Protein AF-A0A497HBM7-F1 (afdb_monomer_lite)

Foldseek 3Di:
DVVDPLDAAEAEDEDPVVVVVVQCVVPDVPQDVDPVSVVVVVVVCVVVVVVVSQVVGPHYHYPHDDPVVSVVVVVVVVVVSVVD

pLDDT: mean 85.89, std 11.33, range [53.38, 96.25]

Secondary structure (DSSP, 8-state):
-TT-TT---EEEE--HHHHHHHHHHT--TTS-SSHHHHHHHHHHHHHTTHHHHHHT-SEEEE--S-HHHHHHHHHHHHHHHTT-

Radius of gyration: 15.37 Å; chains: 1; bounding box: 37×22×40 Å

Sequence (84 aa):
KFFGEDFIIIAIIASDEIRRQRALTRNRKDDADNILDIKKRDEREIKWGLPSVIEDADYVIRNEDTLKSFQIKIRKLLETIAKR

Structure (mmCIF, N/CA/C/O backbone):
data_AF-A0A497HBM7-F1
#
_entry.id   AF-A0A497HBM7-F1
#
loop_
_atom_site.group_PDB
_atom_site.id
_atom_site.type_symbol
_atom_site.label_atom_id
_atom_site.label_alt_id
_atom_site.label_comp_id
_atom_site.label_asym_id
_atom_site.label_entity_id
_atom_site.label_seq_id
_atom_site.pdbx_PDB_ins_code
_atom_site.Cartn_x
_atom_site.Cartn_y
_atom_site.Cartn_z
_atom_site.occupancy
_atom_site.B_iso_or_equiv
_atom_site.auth_seq_id
_atom_site.auth_comp_id
_atom_site.auth_asym_id
_atom_site.auth_atom_id
_atom_site.pdbx_PDB_model_num
ATOM 1 N N . LYS A 1 1 ? -22.776 -2.519 3.753 1.00 53.94 1 LYS A N 1
ATOM 2 C CA . LYS A 1 1 ? -21.709 -3.286 3.058 1.00 53.94 1 LYS A CA 1
ATOM 3 C C . LYS A 1 1 ? -22.003 -4.782 3.249 1.00 53.94 1 LYS A C 1
ATOM 5 O O . LYS A 1 1 ? -22.417 -5.143 4.340 1.00 53.94 1 LYS A O 1
ATOM 10 N N . PHE A 1 2 ? -21.833 -5.639 2.231 1.00 70.00 2 PHE A N 1
ATOM 11 C CA . PHE A 1 2 ? -22.095 -7.101 2.300 1.00 70.00 2 PHE A CA 1
ATOM 12 C C . PHE A 1 2 ? -21.314 -7.819 3.428 1.00 70.00 2 PHE A C 1
ATOM 14 O O . PHE A 1 2 ? -21.704 -8.892 3.866 1.00 70.00 2 PHE A O 1
ATOM 21 N N . PHE A 1 3 ? -20.252 -7.187 3.938 1.00 72.44 3 PHE A N 1
ATOM 22 C CA . PHE A 1 3 ? -19.345 -7.703 4.967 1.00 72.44 3 PHE A CA 1
ATOM 23 C C . PHE A 1 3 ? -19.551 -7.104 6.375 1.00 72.44 3 PHE A C 1
ATOM 25 O O . PHE A 1 3 ? -18.708 -7.303 7.242 1.00 72.44 3 PHE A O 1
ATOM 32 N N . GLY A 1 4 ? -20.645 -6.371 6.615 1.00 79.00 4 GLY A N 1
ATOM 33 C CA . GLY A 1 4 ? -20.888 -5.682 7.892 1.00 79.00 4 GLY A CA 1
ATOM 34 C C . GLY A 1 4 ? -20.209 -4.311 7.995 1.00 79.00 4 GLY A C 1
ATOM 35 O O . GLY A 1 4 ? -19.617 -3.825 7.027 1.00 79.00 4 GLY A O 1
ATOM 36 N N . GLU A 1 5 ? -20.356 -3.657 9.150 1.00 77.12 5 GLU A N 1
ATOM 37 C CA . GLU A 1 5 ? -19.785 -2.323 9.417 1.00 77.12 5 GLU A CA 1
ATOM 38 C C . GLU A 1 5 ? -18.296 -2.375 9.789 1.00 77.12 5 GLU A C 1
ATOM 40 O O . GLU A 1 5 ? -17.576 -1.407 9.553 1.00 77.12 5 GLU A O 1
ATOM 45 N N . ASP A 1 6 ? -17.812 -3.533 10.243 1.00 84.06 6 ASP A N 1
ATOM 46 C CA . ASP A 1 6 ? -16.415 -3.748 10.649 1.00 84.06 6 ASP A CA 1
ATOM 47 C C . ASP A 1 6 ? -15.474 -4.055 9.471 1.00 84.06 6 ASP A C 1
ATOM 49 O O . ASP A 1 6 ? -14.282 -4.317 9.652 1.00 84.06 6 ASP A O 1
ATOM 53 N N . PHE A 1 7 ? -15.991 -4.051 8.239 1.00 89.06 7 PHE A N 1
ATOM 54 C CA . PHE A 1 7 ? -15.181 -4.296 7.053 1.00 89.06 7 PHE A CA 1
ATOM 55 C C . PHE A 1 7 ? -14.400 -3.047 6.645 1.00 89.06 7 PHE A C 1
ATOM 57 O O . PHE A 1 7 ? -14.983 -2.053 6.199 1.00 89.06 7 PHE A O 1
ATOM 64 N N . ILE A 1 8 ? -13.074 -3.149 6.749 1.00 91.19 8 ILE A N 1
ATOM 65 C CA . ILE A 1 8 ? -12.134 -2.055 6.507 1.00 91.19 8 ILE A CA 1
ATOM 66 C C . ILE A 1 8 ? -11.245 -2.381 5.307 1.00 91.19 8 ILE A C 1
ATOM 68 O O . ILE A 1 8 ? -10.564 -3.407 5.271 1.00 91.19 8 ILE A O 1
ATOM 72 N N . ILE A 1 9 ? -11.194 -1.457 4.356 1.00 93.19 9 ILE A N 1
ATOM 73 C CA . ILE A 1 9 ? -10.294 -1.477 3.208 1.00 93.19 9 ILE A CA 1
ATOM 74 C C . ILE A 1 9 ? -9.134 -0.516 3.482 1.00 93.19 9 ILE A C 1
ATOM 76 O O . ILE A 1 9 ? -9.329 0.671 3.743 1.00 93.19 9 ILE A O 1
ATOM 80 N N . ILE A 1 10 ? -7.904 -1.025 3.391 1.00 95.50 10 ILE A N 1
ATOM 81 C CA . ILE A 1 10 ? -6.682 -0.220 3.496 1.00 95.50 10 ILE A CA 1
ATOM 82 C C . ILE A 1 10 ? -5.958 -0.261 2.150 1.00 95.50 10 ILE A C 1
ATOM 84 O O . ILE A 1 10 ? -5.359 -1.275 1.788 1.00 95.50 10 ILE A O 1
ATOM 88 N N . ALA A 1 11 ? -5.975 0.850 1.420 1.00 95.94 11 ALA A N 1
ATOM 89 C CA . ALA A 1 11 ? -5.244 0.996 0.170 1.00 95.94 11 ALA A CA 1
ATOM 90 C C . ALA A 1 11 ? -3.800 1.444 0.428 1.00 95.94 11 ALA A C 1
ATOM 92 O O . ALA A 1 11 ? -3.543 2.434 1.115 1.00 95.94 11 ALA A O 1
ATOM 93 N N . ILE A 1 12 ? -2.833 0.740 -0.163 1.00 95.62 12 ILE A N 1
ATOM 94 C CA . ILE A 1 12 ? -1.419 1.126 -0.132 1.00 95.62 12 ILE A CA 1
ATOM 95 C C . ILE A 1 12 ? -1.025 1.608 -1.523 1.00 95.62 12 ILE A C 1
ATOM 97 O O . ILE A 1 12 ? -0.980 0.821 -2.467 1.00 95.62 12 ILE A O 1
ATOM 101 N N . ILE A 1 13 ? -0.695 2.892 -1.637 1.00 94.50 13 ILE A N 1
ATOM 102 C CA . ILE A 1 13 ? -0.341 3.534 -2.905 1.00 94.50 13 ILE A CA 1
ATOM 103 C C . ILE A 1 13 ? 1.131 3.951 -2.920 1.00 94.50 13 ILE A C 1
ATOM 105 O O . ILE A 1 13 ? 1.727 4.252 -1.886 1.00 94.50 13 ILE A O 1
ATOM 109 N N . ALA A 1 14 ? 1.732 3.975 -4.102 1.00 94.06 14 ALA A N 1
ATOM 110 C CA . ALA A 1 14 ? 3.070 4.510 -4.337 1.00 94.06 14 ALA A CA 1
ATOM 111 C C . ALA A 1 14 ? 3.164 4.991 -5.787 1.00 94.06 14 ALA A C 1
ATOM 113 O O . ALA A 1 14 ? 2.449 4.472 -6.649 1.00 94.06 14 ALA A O 1
ATOM 114 N N . SER A 1 15 ? 4.055 5.945 -6.056 1.00 91.88 15 SER A N 1
ATOM 115 C CA . SER A 1 15 ? 4.314 6.407 -7.418 1.00 91.88 15 SER A CA 1
ATOM 116 C C . SER A 1 15 ? 4.740 5.265 -8.350 1.00 91.88 15 SER A C 1
ATOM 118 O O . SER A 1 15 ? 5.409 4.309 -7.946 1.00 91.88 15 SER A O 1
ATOM 120 N N . ASP A 1 16 ? 4.367 5.378 -9.625 1.00 87.25 16 ASP A N 1
ATOM 121 C CA . ASP A 1 16 ? 4.749 4.445 -10.690 1.00 87.25 16 ASP A CA 1
ATOM 122 C C . ASP A 1 16 ? 6.249 4.164 -10.731 1.00 87.25 16 ASP A C 1
ATOM 124 O O . ASP A 1 16 ? 6.671 3.026 -10.933 1.00 87.25 16 ASP A O 1
ATOM 128 N N . GLU A 1 17 ? 7.056 5.204 -10.541 1.00 87.56 17 GLU A N 1
ATOM 129 C CA . GLU A 1 17 ? 8.509 5.109 -10.537 1.00 87.56 17 GLU A CA 1
ATOM 130 C C . GLU A 1 17 ? 8.999 4.182 -9.420 1.00 87.56 17 GLU A C 1
ATOM 132 O O . GLU A 1 17 ? 9.711 3.212 -9.685 1.00 87.56 17 GLU A O 1
ATOM 137 N N . ILE A 1 18 ? 8.536 4.410 -8.188 1.00 89.44 18 ILE A N 1
ATOM 138 C CA . ILE A 1 18 ? 8.905 3.594 -7.028 1.00 89.44 18 ILE A CA 1
ATOM 139 C C . ILE A 1 18 ? 8.394 2.158 -7.197 1.00 89.44 18 ILE A C 1
ATOM 141 O O . ILE A 1 18 ? 9.108 1.202 -6.876 1.00 89.44 18 ILE A O 1
ATOM 145 N N . ARG A 1 19 ? 7.171 1.972 -7.718 1.00 89.31 19 ARG A N 1
ATOM 146 C CA . ARG A 1 19 ? 6.610 0.636 -7.988 1.00 89.31 19 ARG A CA 1
ATOM 147 C C . ARG A 1 19 ? 7.462 -0.127 -9.001 1.00 89.31 19 ARG A C 1
ATOM 149 O O . ARG A 1 19 ? 7.800 -1.282 -8.740 1.00 89.31 19 ARG A O 1
ATOM 156 N N . ARG A 1 20 ? 7.873 0.520 -10.096 1.00 84.62 20 ARG A N 1
ATOM 157 C CA . ARG A 1 20 ? 8.744 -0.073 -11.126 1.00 84.62 20 ARG A CA 1
ATOM 158 C C . ARG A 1 20 ? 10.121 -0.423 -10.573 1.00 84.62 20 ARG A C 1
ATOM 160 O O . ARG A 1 20 ? 10.553 -1.559 -10.737 1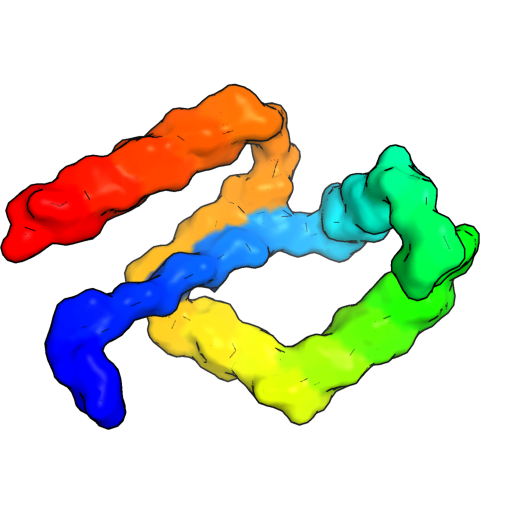.00 84.62 20 ARG A O 1
ATOM 167 N N . GLN A 1 21 ? 10.774 0.493 -9.858 1.00 86.56 21 GLN A N 1
ATOM 168 C CA . GLN A 1 21 ? 12.077 0.230 -9.232 1.00 86.56 21 GLN A CA 1
ATOM 169 C C . GLN A 1 21 ? 12.017 -0.972 -8.278 1.00 8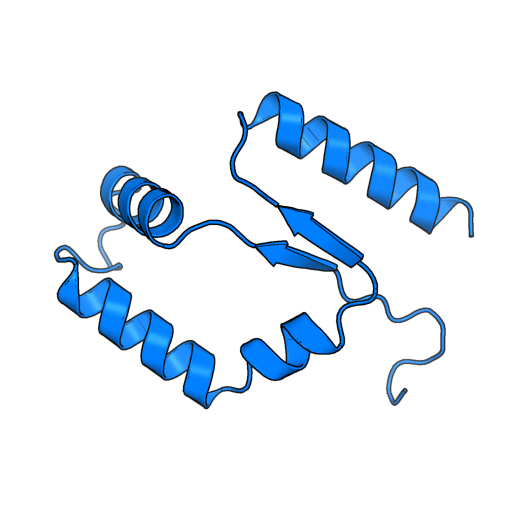6.56 21 GLN A C 1
ATOM 171 O O . GLN A 1 21 ? 12.876 -1.854 -8.316 1.00 86.56 21 GLN A O 1
ATOM 176 N N . ARG A 1 22 ? 10.970 -1.056 -7.447 1.00 87.19 22 ARG A N 1
ATOM 177 C CA . ARG A 1 22 ? 10.754 -2.187 -6.529 1.00 87.19 22 ARG A CA 1
ATOM 178 C C . ARG A 1 22 ? 10.427 -3.491 -7.255 1.00 87.19 22 ARG A C 1
ATOM 180 O O . ARG A 1 22 ? 10.812 -4.550 -6.775 1.00 87.19 22 ARG A O 1
ATOM 187 N N . ALA A 1 23 ? 9.701 -3.442 -8.370 1.00 82.88 23 ALA A N 1
ATOM 188 C CA . ALA A 1 23 ? 9.408 -4.628 -9.171 1.00 82.88 23 ALA A CA 1
ATOM 189 C C . ALA A 1 23 ? 10.688 -5.199 -9.801 1.00 82.88 23 ALA A C 1
ATOM 191 O O . ALA A 1 23 ? 10.965 -6.381 -9.628 1.00 82.88 23 ALA A O 1
ATOM 192 N N . LEU A 1 24 ? 11.512 -4.339 -10.409 1.00 78.88 24 LEU A N 1
ATOM 193 C CA . LEU A 1 24 ? 12.780 -4.728 -11.033 1.00 78.88 24 LEU A CA 1
ATOM 194 C C . LEU A 1 24 ? 13.792 -5.270 -10.009 1.00 78.88 24 LEU A C 1
ATOM 196 O O . LEU A 1 24 ? 14.403 -6.311 -10.222 1.00 78.88 24 LEU A O 1
ATOM 200 N N . THR A 1 25 ? 13.939 -4.608 -8.857 1.00 80.94 25 THR A N 1
ATOM 201 C CA . THR A 1 25 ? 14.884 -5.039 -7.803 1.00 80.94 25 THR A CA 1
ATOM 202 C C . THR A 1 25 ? 14.512 -6.365 -7.141 1.00 80.94 25 THR A C 1
ATOM 204 O O . THR A 1 25 ? 15.385 -7.037 -6.597 1.00 80.94 25 THR A O 1
ATOM 207 N N . ARG A 1 26 ? 13.235 -6.767 -7.173 1.00 75.38 26 ARG A N 1
ATOM 208 C CA . ARG A 1 26 ? 12.779 -8.036 -6.583 1.00 75.38 26 ARG A CA 1
ATOM 209 C C . ARG A 1 26 ? 13.178 -9.266 -7.399 1.00 75.38 26 ARG A C 1
ATOM 211 O O . ARG A 1 26 ? 13.112 -10.354 -6.834 1.00 75.38 26 ARG A O 1
ATOM 218 N N . ASN A 1 27 ? 13.567 -9.094 -8.669 1.00 66.44 27 ASN A N 1
ATOM 219 C CA . ASN A 1 27 ? 14.042 -10.134 -9.592 1.00 66.44 27 ASN A CA 1
ATOM 220 C C . ASN A 1 27 ? 13.314 -11.483 -9.434 1.00 66.44 27 ASN A C 1
ATOM 222 O O . ASN A 1 27 ? 13.922 -12.538 -9.228 1.00 66.44 27 ASN A O 1
ATOM 226 N N . ARG A 1 28 ? 11.978 -11.437 -9.422 1.00 67.31 28 ARG A N 1
ATOM 227 C CA . ARG A 1 28 ? 11.157 -12.640 -9.314 1.00 67.31 28 ARG A CA 1
ATOM 228 C C . ARG A 1 28 ? 11.193 -13.356 -10.656 1.00 67.31 28 ARG A C 1
ATOM 230 O O . ARG A 1 28 ? 10.808 -12.778 -11.660 1.00 67.31 28 ARG A O 1
ATOM 237 N N . LYS A 1 29 ? 11.580 -14.631 -10.625 1.00 54.97 29 LYS A N 1
ATOM 238 C CA . LYS A 1 29 ? 11.754 -15.509 -11.794 1.00 54.97 29 LYS A CA 1
ATOM 239 C C . LYS A 1 29 ? 10.537 -15.593 -12.739 1.00 54.97 29 LYS A C 1
ATOM 241 O O . LYS A 1 29 ? 10.724 -15.957 -13.890 1.00 54.97 29 LYS A O 1
ATOM 246 N N . ASP A 1 30 ? 9.340 -15.244 -12.253 1.00 54.38 30 ASP A N 1
ATOM 247 C CA . ASP A 1 30 ? 8.068 -15.269 -12.997 1.00 54.38 30 ASP A CA 1
ATOM 248 C C . ASP A 1 30 ? 7.451 -13.871 -13.248 1.00 54.38 30 ASP A C 1
ATOM 250 O O . ASP A 1 30 ? 6.438 -13.762 -13.938 1.00 54.38 30 ASP A O 1
ATOM 254 N N . ASP A 1 31 ? 8.017 -12.790 -12.695 1.00 53.38 31 ASP A N 1
ATOM 255 C CA . ASP A 1 31 ? 7.440 -11.438 -12.764 1.00 53.38 31 ASP A CA 1
ATOM 256 C C . ASP A 1 31 ? 8.335 -10.529 -13.626 1.00 53.38 31 ASP A C 1
ATOM 258 O O . ASP A 1 31 ? 9.211 -9.844 -13.109 1.00 53.38 31 ASP A O 1
ATOM 262 N N . ALA A 1 32 ? 8.043 -10.467 -14.928 1.00 56.12 32 ALA A N 1
ATOM 263 C CA . ALA A 1 32 ? 8.336 -9.320 -15.795 1.00 56.12 32 ALA A CA 1
ATOM 264 C C . ALA A 1 32 ? 9.794 -8.800 -15.787 1.00 56.12 32 ALA A C 1
ATOM 266 O O . ALA A 1 32 ? 10.105 -7.801 -15.138 1.00 56.12 32 ALA A O 1
ATOM 267 N N . ASP A 1 33 ? 10.651 -9.369 -16.640 1.00 61.16 33 ASP A N 1
ATOM 268 C CA . ASP A 1 33 ? 12.020 -8.870 -16.879 1.00 61.16 33 ASP A CA 1
ATOM 269 C C . ASP A 1 33 ? 12.061 -7.470 -17.533 1.00 61.16 33 ASP A C 1
ATOM 271 O O . ASP A 1 33 ? 13.127 -6.866 -17.673 1.00 61.16 33 ASP A O 1
ATOM 275 N N . ASN A 1 34 ? 10.912 -6.927 -17.962 1.00 69.00 34 ASN A N 1
ATOM 276 C CA . ASN A 1 34 ? 10.837 -5.672 -18.703 1.00 69.00 34 ASN A CA 1
ATOM 277 C C . ASN A 1 34 ? 9.672 -4.765 -18.252 1.00 69.00 34 ASN A C 1
ATOM 279 O O . ASN A 1 34 ? 8.581 -5.212 -17.898 1.00 69.00 34 ASN A O 1
ATOM 283 N N . ILE A 1 35 ? 9.883 -3.448 -18.347 1.00 73.00 35 ILE A N 1
ATOM 284 C CA . ILE A 1 35 ? 8.936 -2.373 -17.993 1.00 73.00 35 ILE A CA 1
ATOM 285 C C . ILE A 1 35 ? 7.577 -2.546 -18.692 1.00 73.00 35 ILE A C 1
ATOM 287 O O . ILE A 1 35 ? 6.535 -2.184 -18.139 1.00 73.00 35 ILE A O 1
ATOM 291 N N . LEU A 1 36 ? 7.579 -3.104 -19.905 1.00 79.12 36 LEU A N 1
ATOM 292 C CA . LEU A 1 36 ? 6.370 -3.396 -20.680 1.00 79.12 36 LEU A CA 1
ATOM 293 C C . LEU A 1 36 ? 5.444 -4.388 -19.974 1.00 79.12 36 LEU A C 1
ATOM 295 O O . LEU A 1 36 ? 4.229 -4.203 -19.992 1.00 79.12 36 LEU A O 1
ATOM 299 N N . ASP A 1 37 ? 5.994 -5.405 -19.321 1.00 80.94 37 ASP A N 1
ATOM 300 C CA . ASP A 1 37 ? 5.189 -6.419 -18.648 1.00 80.94 37 ASP A CA 1
ATOM 301 C C . ASP A 1 37 ? 4.616 -5.891 -17.328 1.00 80.94 37 ASP A C 1
ATOM 303 O O . ASP A 1 37 ? 3.469 -6.197 -16.994 1.00 80.94 37 ASP A O 1
ATOM 307 N N . ILE A 1 38 ? 5.343 -4.992 -16.651 1.00 79.56 38 ILE A N 1
ATOM 308 C CA . ILE A 1 38 ? 4.824 -4.229 -15.504 1.00 79.56 38 ILE A CA 1
ATOM 309 C C . ILE A 1 38 ? 3.634 -3.362 -15.940 1.00 79.56 38 ILE A C 1
ATOM 311 O O . ILE A 1 38 ? 2.591 -3.387 -15.293 1.00 79.56 38 ILE A O 1
ATOM 315 N N . LYS A 1 39 ? 3.737 -2.646 -17.069 1.00 82.69 39 LYS A N 1
ATOM 316 C CA . LYS A 1 39 ? 2.619 -1.842 -17.600 1.00 82.69 39 LYS A CA 1
ATOM 317 C C . LYS A 1 39 ? 1.411 -2.696 -17.982 1.00 82.69 39 LYS A C 1
ATOM 319 O O . LYS A 1 39 ? 0.296 -2.376 -17.586 1.00 82.69 39 LYS A O 1
ATOM 324 N N . LYS A 1 40 ? 1.619 -3.809 -18.693 1.00 86.19 40 LYS A N 1
ATOM 325 C CA . LYS A 1 40 ? 0.531 -4.743 -19.0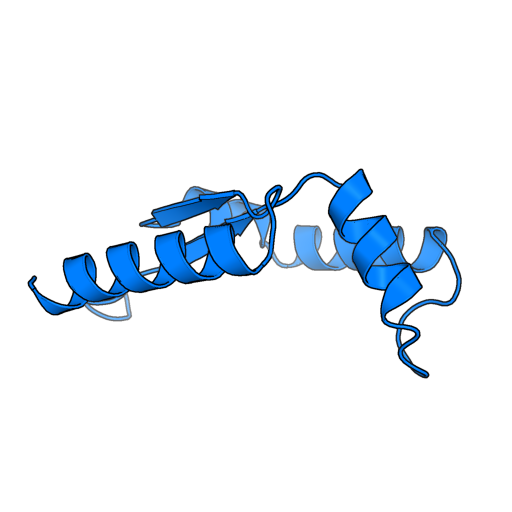40 1.00 86.19 40 LYS A CA 1
ATOM 326 C C . LYS A 1 40 ? -0.163 -5.292 -17.799 1.00 86.19 40 LYS A C 1
ATOM 328 O O . LYS A 1 40 ? -1.357 -5.576 -17.837 1.00 86.19 40 LYS A O 1
ATOM 333 N N . ARG A 1 41 ? 0.586 -5.511 -16.718 1.00 84.50 41 ARG A N 1
ATOM 334 C CA . ARG A 1 41 ? 0.024 -5.939 -15.441 1.00 84.50 41 ARG A CA 1
ATOM 335 C C . ARG A 1 41 ? -0.813 -4.831 -14.802 1.00 84.50 41 ARG A C 1
ATOM 337 O O . ARG A 1 41 ? -1.960 -5.109 -14.471 1.00 84.50 41 ARG A O 1
ATOM 344 N N . ASP A 1 42 ? -0.294 -3.608 -14.720 1.00 86.38 42 ASP A N 1
ATOM 345 C CA . ASP A 1 42 ? -1.043 -2.446 -14.217 1.00 86.38 42 ASP A CA 1
ATOM 346 C C . ASP A 1 42 ? -2.365 -2.256 -14.993 1.00 86.38 42 ASP A C 1
ATOM 348 O O . ASP A 1 42 ? -3.423 -2.076 -14.397 1.00 86.38 42 ASP A O 1
ATOM 352 N N . GLU A 1 43 ? -2.347 -2.388 -16.324 1.00 89.19 43 GLU A N 1
ATOM 353 C CA . GLU A 1 43 ? -3.553 -2.301 -17.162 1.00 89.19 43 GLU A CA 1
ATOM 354 C C . GLU A 1 43 ? -4.590 -3.388 -16.847 1.00 89.19 43 GLU A C 1
ATOM 356 O O . GLU A 1 43 ? -5.794 -3.126 -16.882 1.00 89.19 43 GLU A O 1
ATOM 361 N N . ARG A 1 44 ? -4.150 -4.618 -16.552 1.00 91.56 44 ARG A N 1
ATOM 362 C CA . ARG A 1 44 ? -5.060 -5.696 -16.136 1.00 91.56 44 ARG A CA 1
ATOM 363 C C . ARG A 1 44 ? -5.665 -5.413 -14.767 1.00 91.56 44 ARG A C 1
ATOM 365 O O . ARG A 1 44 ? -6.864 -5.599 -14.604 1.00 91.56 44 ARG A O 1
ATOM 372 N N . GLU A 1 45 ? -4.862 -4.935 -13.820 1.00 87.75 45 GLU A N 1
ATOM 373 C CA . GLU A 1 45 ? -5.329 -4.578 -12.476 1.00 87.75 45 GLU A CA 1
ATOM 374 C C . GLU A 1 45 ? -6.356 -3.431 -12.529 1.00 87.75 45 GLU A C 1
ATOM 376 O O . GLU A 1 45 ? -7.386 -3.490 -11.857 1.00 87.75 45 GLU A O 1
ATOM 381 N N . ILE A 1 46 ? -6.151 -2.439 -13.405 1.00 89.06 46 ILE A N 1
ATOM 382 C CA . ILE A 1 46 ? -7.142 -1.383 -13.668 1.00 89.06 46 ILE A CA 1
ATOM 383 C C . ILE A 1 46 ? -8.448 -1.975 -14.205 1.00 89.06 46 ILE A C 1
ATOM 385 O O . ILE A 1 46 ? -9.521 -1.645 -13.702 1.00 89.06 46 ILE A O 1
ATOM 389 N N . LYS A 1 47 ? -8.373 -2.889 -15.183 1.00 91.94 47 LYS A N 1
ATOM 390 C CA . LYS A 1 47 ? -9.556 -3.573 -15.740 1.00 91.94 47 LYS A CA 1
ATOM 391 C C . LYS A 1 47 ? -10.304 -4.423 -14.710 1.00 91.94 47 LYS A C 1
ATOM 393 O O . LYS A 1 47 ? -11.490 -4.671 -14.893 1.00 91.94 47 LYS A O 1
ATOM 398 N N . TRP A 1 48 ? -9.640 -4.860 -13.641 1.00 91.94 48 TRP A N 1
ATOM 399 C CA . TRP A 1 48 ? -10.277 -5.565 -12.525 1.00 91.94 48 TRP A CA 1
ATOM 400 C C . TRP A 1 48 ? -11.001 -4.639 -11.541 1.00 91.94 48 TRP A C 1
ATOM 402 O O . TRP A 1 48 ? -11.631 -5.131 -10.611 1.00 91.94 48 TRP A O 1
ATOM 412 N N . GLY A 1 49 ? -10.940 -3.320 -11.736 1.00 90.69 49 GLY A N 1
ATOM 413 C CA . GLY A 1 49 ? -11.600 -2.353 -10.859 1.00 90.69 49 GLY A CA 1
ATOM 414 C C . GLY A 1 49 ? -10.775 -1.970 -9.633 1.00 90.69 49 GLY A C 1
ATOM 415 O O . GLY A 1 49 ? -11.323 -1.417 -8.682 1.00 90.69 49 GLY A O 1
ATOM 416 N N . LEU A 1 50 ? -9.456 -2.214 -9.643 1.00 91.12 50 LEU A N 1
ATOM 417 C CA . LEU A 1 50 ? -8.567 -1.780 -8.562 1.00 91.12 50 LEU A CA 1
ATOM 418 C C . LEU A 1 50 ? -8.701 -0.276 -8.231 1.00 91.12 50 LEU A C 1
ATOM 420 O O . LEU A 1 50 ? -8.723 0.040 -7.043 1.00 91.12 50 LEU A O 1
ATOM 424 N N . PRO A 1 51 ? -8.839 0.652 -9.207 1.00 91.19 51 PRO A N 1
ATOM 425 C CA . PRO A 1 51 ? -9.041 2.067 -8.902 1.00 91.19 51 PRO A CA 1
ATOM 426 C C . PRO A 1 51 ? -10.280 2.321 -8.042 1.00 91.19 51 PRO A C 1
ATOM 428 O O . PRO A 1 51 ? -10.186 3.048 -7.061 1.00 91.19 51 PRO A O 1
ATOM 431 N N . SER A 1 52 ? -11.398 1.655 -8.339 1.00 91.12 52 SER A N 1
ATOM 432 C CA . SER A 1 52 ? -12.637 1.792 -7.565 1.00 91.12 52 SER A CA 1
ATOM 433 C C . SER A 1 52 ? -12.469 1.288 -6.130 1.00 91.12 52 SER A C 1
ATOM 435 O O . SER A 1 52 ? -12.905 1.941 -5.193 1.00 91.12 52 SER A O 1
ATOM 437 N N . VAL A 1 53 ? -11.749 0.178 -5.930 1.00 91.00 53 VAL A N 1
ATOM 438 C CA . VAL A 1 53 ? -11.447 -0.333 -4.578 1.00 91.00 53 VAL A CA 1
ATOM 439 C C . VAL A 1 53 ? -10.550 0.629 -3.792 1.00 91.00 53 VAL A C 1
ATOM 441 O O . VAL A 1 53 ? -10.672 0.732 -2.574 1.00 91.00 53 VAL A O 1
ATOM 444 N N . ILE A 1 54 ? -9.632 1.324 -4.470 1.00 92.62 54 ILE A N 1
ATOM 445 C CA . ILE A 1 54 ? -8.772 2.335 -3.843 1.00 92.62 54 ILE A CA 1
ATOM 446 C C . ILE A 1 54 ? -9.581 3.584 -3.470 1.00 92.62 54 ILE A C 1
ATOM 448 O O . ILE A 1 54 ? -9.342 4.147 -2.405 1.00 92.62 54 ILE A O 1
ATOM 452 N N . GLU A 1 55 ? -10.513 4.014 -4.322 1.00 92.00 55 GLU A N 1
ATOM 453 C CA . GLU A 1 55 ? -11.418 5.140 -4.047 1.00 92.00 55 GLU A CA 1
ATOM 454 C C . GLU A 1 55 ? -12.349 4.850 -2.863 1.00 92.00 55 GLU A C 1
ATOM 456 O O . GLU A 1 55 ? -12.542 5.718 -2.014 1.00 92.00 55 GLU A O 1
ATOM 461 N N . ASP A 1 56 ? -12.836 3.614 -2.754 1.00 91.62 56 ASP A N 1
ATOM 462 C CA . ASP A 1 56 ? -13.705 3.156 -1.664 1.00 91.62 56 ASP A CA 1
ATOM 463 C C . ASP A 1 56 ? -12.945 2.802 -0.369 1.00 91.62 56 ASP A C 1
ATOM 465 O O . ASP A 1 56 ? -13.538 2.294 0.590 1.00 91.62 56 ASP A O 1
ATOM 469 N N . ALA A 1 57 ? -11.627 3.023 -0.319 1.00 94.06 57 ALA A N 1
ATOM 470 C CA . ALA A 1 57 ? -10.814 2.627 0.820 1.00 94.06 57 ALA A CA 1
ATOM 471 C C . ALA A 1 57 ? -11.087 3.486 2.063 1.00 94.06 57 ALA A C 1
ATOM 473 O O . ALA A 1 57 ? -11.007 4.713 2.025 1.00 94.06 57 ALA A O 1
ATOM 474 N N . ASP A 1 58 ? -11.300 2.837 3.210 1.00 92.56 58 ASP A N 1
ATOM 475 C CA . ASP A 1 58 ? -11.472 3.519 4.497 1.00 92.56 58 ASP A CA 1
ATOM 476 C C . ASP A 1 58 ? -10.169 4.213 4.947 1.00 92.56 58 ASP A C 1
ATOM 478 O O . ASP A 1 58 ? -10.198 5.233 5.639 1.00 92.56 58 ASP A O 1
ATOM 482 N N . TYR A 1 59 ? -9.012 3.685 4.524 1.00 94.81 59 TYR A N 1
ATOM 483 C CA . TYR A 1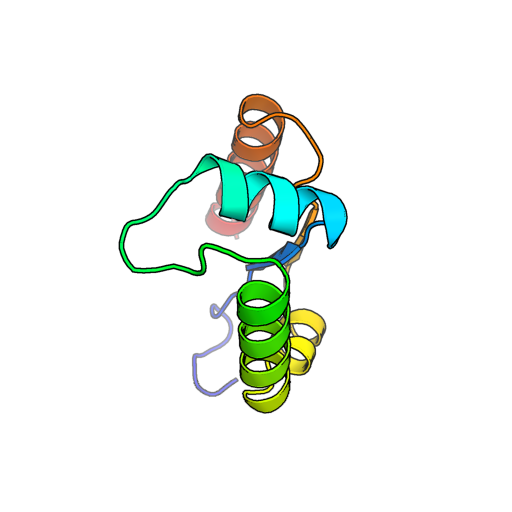 59 ? -7.700 4.286 4.763 1.00 94.81 59 TYR A CA 1
ATOM 484 C C . TYR A 1 59 ? -6.790 4.174 3.541 1.00 94.81 59 TYR A C 1
ATOM 486 O O . TYR A 1 59 ? -6.678 3.114 2.928 1.00 94.81 59 TYR A O 1
ATOM 494 N N . VAL A 1 60 ? -6.042 5.241 3.251 1.00 95.00 60 VAL A N 1
ATOM 495 C CA . VAL A 1 60 ? -5.036 5.268 2.179 1.00 95.00 60 VAL A CA 1
ATOM 496 C C . VAL A 1 60 ? -3.660 5.582 2.762 1.00 95.00 60 VAL A C 1
ATOM 498 O O . VAL A 1 60 ? -3.466 6.604 3.420 1.00 95.00 60 VAL A O 1
ATOM 501 N N . ILE A 1 61 ? -2.672 4.724 2.499 1.00 95.69 61 ILE A N 1
ATOM 502 C CA . ILE A 1 61 ? -1.285 4.906 2.941 1.00 95.69 61 ILE A CA 1
ATOM 503 C C . ILE A 1 61 ? -0.356 5.038 1.737 1.00 95.69 61 ILE A C 1
ATOM 505 O O . ILE A 1 61 ? -0.244 4.134 0.912 1.00 95.69 61 ILE A O 1
ATOM 509 N N . ARG A 1 62 ? 0.407 6.135 1.698 1.00 94.06 62 ARG A N 1
ATOM 510 C CA . ARG A 1 62 ? 1.518 6.319 0.754 1.00 94.06 62 ARG A CA 1
ATOM 511 C C . ARG A 1 62 ? 2.776 5.587 1.228 1.00 94.06 62 ARG A C 1
ATOM 513 O O . ARG A 1 62 ? 3.302 5.870 2.307 1.00 94.06 62 ARG A O 1
ATOM 520 N N . ASN A 1 63 ? 3.271 4.671 0.402 1.00 94.50 63 ASN A N 1
ATOM 521 C CA . ASN A 1 63 ? 4.487 3.887 0.609 1.00 94.50 63 ASN A CA 1
ATOM 522 C C . ASN A 1 63 ? 5.641 4.405 -0.265 1.00 94.50 63 ASN A C 1
ATOM 524 O O . ASN A 1 63 ? 6.194 3.676 -1.094 1.00 94.50 63 ASN A O 1
ATOM 528 N N . GLU A 1 64 ? 5.981 5.677 -0.082 1.00 92.44 64 GLU A N 1
ATOM 529 C CA . GLU A 1 64 ? 7.081 6.350 -0.792 1.00 92.44 64 GLU A CA 1
ATOM 530 C C . GLU A 1 64 ? 8.339 6.483 0.082 1.00 92.44 64 GLU A C 1
ATOM 532 O O . GLU A 1 64 ? 9.434 6.688 -0.429 1.00 92.44 64 GLU A O 1
ATOM 537 N N . ASP A 1 65 ? 8.194 6.278 1.393 1.00 92.06 65 ASP A N 1
ATOM 538 C CA . ASP A 1 65 ? 9.281 6.386 2.364 1.00 92.06 65 ASP A CA 1
ATOM 539 C C . ASP A 1 65 ? 10.058 5.068 2.540 1.00 92.06 65 ASP A C 1
ATOM 541 O O . ASP A 1 65 ? 9.818 4.042 1.893 1.00 92.06 65 ASP A O 1
ATOM 545 N N . THR A 1 66 ? 10.982 5.082 3.503 1.00 92.56 66 THR A N 1
ATOM 546 C CA . THR A 1 66 ? 11.688 3.889 3.973 1.00 92.56 66 THR A CA 1
ATOM 547 C C . THR A 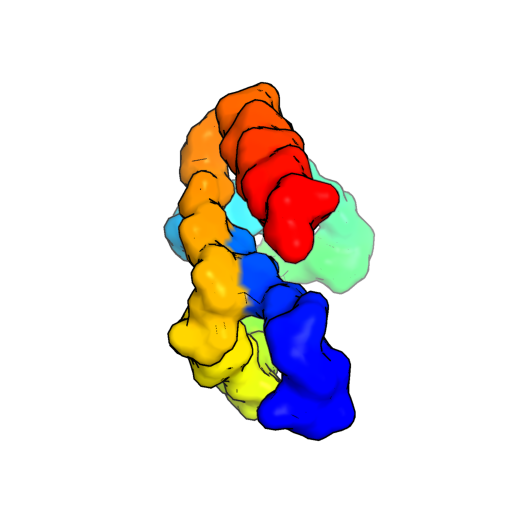1 66 ? 10.736 2.837 4.550 1.00 92.56 66 THR A C 1
ATOM 549 O O . THR A 1 66 ? 9.680 3.148 5.113 1.00 92.56 66 THR A O 1
ATOM 552 N N . LEU A 1 67 ? 11.169 1.572 4.514 1.00 92.31 67 LEU A N 1
ATOM 553 C CA . LEU A 1 67 ? 10.438 0.452 5.110 1.00 92.31 67 LEU A CA 1
ATOM 554 C C . LEU A 1 67 ? 10.123 0.685 6.596 1.00 92.31 67 LEU A C 1
ATOM 556 O O . LEU A 1 67 ? 9.019 0.383 7.043 1.00 92.31 67 LEU A O 1
ATOM 560 N N . LYS A 1 68 ? 11.066 1.258 7.357 1.00 95.88 68 LYS A N 1
ATOM 561 C CA . LYS A 1 68 ? 10.880 1.551 8.785 1.00 95.88 68 LYS A CA 1
ATOM 562 C C . LYS A 1 68 ? 9.760 2.569 9.000 1.00 95.88 68 LYS A C 1
ATOM 564 O O . LYS A 1 68 ? 8.885 2.343 9.834 1.00 95.88 68 LYS A O 1
ATOM 569 N N . SER A 1 69 ? 9.752 3.655 8.227 1.00 94.44 69 SER A N 1
ATOM 570 C CA . SER A 1 69 ? 8.689 4.665 8.285 1.00 94.44 69 SER A CA 1
ATOM 571 C C . SER A 1 69 ? 7.333 4.063 7.923 1.00 94.44 69 SER A C 1
ATOM 573 O O . SER A 1 69 ? 6.352 4.285 8.633 1.00 94.44 69 SER A O 1
ATOM 575 N N . PHE A 1 70 ? 7.281 3.245 6.869 1.00 95.12 70 PHE A N 1
ATOM 576 C CA . PHE A 1 70 ? 6.061 2.554 6.458 1.00 95.12 70 PHE A CA 1
ATOM 577 C C . PHE A 1 70 ? 5.534 1.603 7.548 1.00 95.12 70 PHE A C 1
ATOM 579 O O . PHE A 1 70 ? 4.353 1.652 7.886 1.00 95.12 70 PHE A O 1
ATOM 586 N N . GLN A 1 71 ? 6.407 0.806 8.174 1.00 96.19 71 GLN A N 1
ATOM 587 C CA . GLN A 1 71 ? 6.038 -0.079 9.285 1.00 96.19 71 GLN A CA 1
ATOM 588 C C . GLN A 1 71 ? 5.461 0.688 10.480 1.00 96.19 71 GLN A C 1
ATOM 590 O O . GLN A 1 71 ? 4.486 0.241 11.079 1.00 96.19 71 GLN A O 1
ATOM 595 N N . ILE A 1 72 ? 6.037 1.844 10.825 1.00 96.25 72 ILE A N 1
ATOM 596 C CA . ILE A 1 72 ? 5.519 2.694 11.905 1.00 96.25 72 ILE A CA 1
ATOM 597 C C . ILE A 1 72 ? 4.117 3.211 11.556 1.00 96.25 72 ILE A C 1
ATOM 599 O O . ILE A 1 72 ? 3.227 3.143 12.401 1.00 96.25 72 ILE A O 1
ATOM 603 N N . LYS A 1 73 ? 3.900 3.694 10.323 1.00 95.31 73 LYS A N 1
ATOM 604 C CA . LYS A 1 73 ? 2.580 4.171 9.867 1.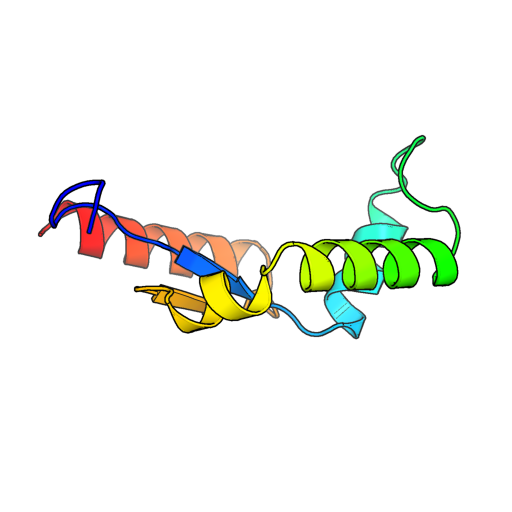00 95.31 73 LYS A CA 1
ATOM 605 C C . LYS A 1 73 ? 1.524 3.067 9.945 1.00 95.31 73 LYS A C 1
ATOM 607 O O . LYS A 1 73 ? 0.446 3.302 10.480 1.00 95.31 73 LYS A O 1
ATOM 612 N N . ILE A 1 74 ? 1.856 1.866 9.468 1.00 95.75 74 ILE A N 1
ATOM 613 C CA . ILE A 1 74 ? 0.948 0.712 9.490 1.00 95.75 74 ILE A CA 1
ATOM 614 C C . ILE A 1 74 ? 0.612 0.301 10.922 1.00 95.75 74 ILE A C 1
ATOM 616 O O . ILE A 1 74 ? -0.561 0.139 11.233 1.00 95.75 74 ILE A O 1
ATOM 620 N N . ARG A 1 75 ? 1.607 0.181 11.812 1.00 96.00 75 ARG A N 1
ATOM 621 C CA . ARG A 1 75 ? 1.351 -0.170 13.220 1.00 96.00 75 ARG A CA 1
ATOM 622 C C . ARG A 1 75 ? 0.410 0.826 13.888 1.00 96.00 75 ARG A C 1
ATOM 624 O O . ARG A 1 75 ? -0.583 0.412 14.469 1.00 96.00 75 ARG A O 1
ATOM 631 N N . LYS A 1 76 ? 0.665 2.127 13.724 1.00 95.25 76 LYS A N 1
ATOM 632 C CA . LYS A 1 76 ? -0.203 3.184 14.265 1.00 95.25 76 LYS A CA 1
ATOM 633 C C . LYS A 1 76 ? -1.631 3.108 13.725 1.00 95.25 76 LYS A C 1
ATOM 635 O O . LYS A 1 76 ? -2.580 3.310 14.482 1.00 95.25 76 LYS A O 1
ATOM 640 N N . LEU A 1 77 ? -1.788 2.824 12.430 1.00 95.19 77 LEU A N 1
ATOM 641 C CA . LEU A 1 77 ? -3.108 2.647 11.833 1.00 95.19 77 LEU A CA 1
ATOM 642 C C . LEU A 1 77 ? -3.825 1.436 12.444 1.00 95.19 77 LEU A C 1
ATOM 644 O O . LEU A 1 77 ? -4.952 1.570 12.907 1.00 95.19 77 LEU A O 1
ATOM 648 N N . LEU A 1 78 ? -3.162 0.281 12.500 1.00 94.69 78 LEU A N 1
ATOM 649 C CA . LEU A 1 78 ? -3.744 -0.942 13.056 1.00 94.69 78 LEU A CA 1
ATOM 650 C C . LEU A 1 78 ? -4.096 -0.797 14.542 1.00 94.69 78 LEU A C 1
ATOM 652 O O . LEU A 1 78 ? -5.149 -1.260 14.956 1.00 94.69 78 LEU A O 1
ATOM 656 N N . GLU A 1 79 ? -3.275 -0.104 15.332 1.00 95.50 79 GLU A N 1
ATOM 657 C CA . GLU A 1 79 ? -3.583 0.214 16.734 1.00 95.50 79 GLU A CA 1
ATOM 658 C C . GLU A 1 79 ? -4.811 1.119 16.874 1.00 95.50 79 GLU A C 1
ATOM 660 O O . GLU A 1 79 ? -5.547 1.008 17.849 1.00 95.50 79 GLU A O 1
ATOM 665 N N . THR A 1 80 ? -5.030 2.027 15.921 1.00 92.62 80 THR A N 1
ATOM 666 C CA . THR A 1 80 ? -6.208 2.905 15.904 1.00 92.62 80 THR A CA 1
ATOM 667 C C . THR A 1 80 ? -7.461 2.117 15.536 1.00 92.62 80 THR A C 1
ATOM 669 O O . THR A 1 80 ? -8.500 2.302 16.160 1.00 92.62 80 THR A O 1
ATOM 672 N N . ILE A 1 81 ? -7.350 1.212 14.561 1.00 92.00 81 ILE A N 1
ATOM 673 C CA . ILE A 1 81 ? -8.436 0.318 14.149 1.00 92.00 81 ILE A CA 1
ATOM 674 C C . ILE A 1 81 ? -8.802 -0.651 15.280 1.00 92.00 81 ILE A C 1
ATOM 676 O O . ILE A 1 81 ? -9.975 -0.827 15.561 1.00 92.00 81 ILE A O 1
ATOM 680 N N . ALA A 1 82 ? -7.819 -1.235 15.968 1.00 88.56 82 ALA A N 1
ATOM 681 C CA . ALA A 1 82 ? -8.055 -2.205 17.041 1.00 88.56 82 ALA A CA 1
ATOM 682 C C . ALA A 1 82 ? -8.635 -1.596 18.332 1.00 88.56 82 ALA A C 1
ATOM 684 O O . ALA A 1 82 ? -9.034 -2.334 19.228 1.00 88.56 82 ALA A O 1
ATOM 685 N N . LYS A 1 83 ? -8.619 -0.264 18.465 1.00 84.12 83 LYS A N 1
ATOM 686 C CA . LYS A 1 83 ? -9.219 0.469 19.593 1.00 84.12 83 LYS A CA 1
ATOM 687 C C . LYS A 1 83 ? -10.655 0.926 19.325 1.00 84.12 83 LYS A C 1
ATOM 689 O O . LYS A 1 83 ? -11.260 1.496 20.232 1.00 84.12 83 LYS A O 1
ATOM 694 N N . ARG A 1 84 ? -11.138 0.769 18.093 1.00 66.62 84 ARG A N 1
ATOM 695 C CA . ARG A 1 84 ? -12.541 0.976 17.730 1.00 66.62 84 ARG A CA 1
ATOM 696 C C . ARG A 1 84 ? -13.370 -0.206 18.205 1.00 66.62 84 ARG A C 1
ATOM 698 O O . ARG A 1 84 ? -14.508 0.068 18.633 1.00 66.62 84 ARG A O 1
#